Protein AF-A0A485NZC2-F1 (afdb_monomer)

Mean predicted aligned error: 12.57 Å

Foldseek 3Di:
DAEQLDVVRVVCCLPPVLVVCCVVPVPDAAEAEYEDPVLLPPPVSQVVQVVVVHHGHDPVNVVVSCVVSVHPDYWYDYPVVRPGVVVVVVVVVVVVVVVVVVVVVVLLDDPPPPPDPPDDDDDDDPDPSVPPDDDDDDDDPDPDDD

pLDDT: mean 77.24, std 21.41, range [32.38, 94.88]

Solvent-accessible surface area (backbone atoms only — not comparable to full-atom values): 8985 Å² total; per-residue (Å²): 108,29,41,34,68,33,53,67,42,47,52,43,35,70,77,50,48,48,60,51,46,45,71,80,40,73,89,57,89,43,70,43,37,37,31,42,57,70,47,68,77,31,63,71,55,50,50,58,29,47,77,70,76,42,65,61,54,54,69,69,60,52,52,51,49,34,62,73,65,71,32,78,48,78,49,57,21,18,82,86,78,57,41,44,50,64,58,55,53,51,53,52,51,48,55,50,50,53,52,51,49,57,48,53,53,60,70,68,55,63,91,61,87,70,89,52,97,87,62,81,80,80,78,79,85,83,48,88,70,67,77,80,70,80,72,97,73,87,76,88,78,76,83,78,79,131

InterPro domains:
  IPR001806 Small GTPase [PF00071] (3-94)
  IPR001806 Small GTPase [SM00174] (1-99)
  IPR003578 Small GTPase Rho [PTHR24072] (1-103)
  IPR027417 P-loop containing nucleoside triphosphate hydrolase [G3DSA:3.40.50.300] (1-99)
  IPR027417 P-loop containing nucleoside triphosphate hydrolase [SSF52540] (1-95)

Radius of gyration: 23.96 Å; Cα contacts (8 Å, |Δi|>4): 128; chains: 1; bounding box: 59×31×63 Å

Sequence (146 aa):
CISLVSPASFKNVQAKWYPKVEHHCPNTPIFLVGTNLDLTDDKGMIEKLKEKKLSPVIHLQVLALAKESSTVKYLEGSTLTHQGFKTVFDEAIQLFSARLQSRRERENVCCCRCVDPRLPCPPRKLCTFCSKMMKPSTQCLASVTD

Secondary structure (DSSP, 8-state):
-EETT-HHHHHHIIIIIHHHHHHH-TTS--EEEEE-GGGSS-HHHHHHHHHTT--PPPHHHHHHHHHHTT-SEEEEE-TTT-TTHHHHHHHHHHHHHHHHHHHHHHHT--SS----TTSPPPPSTT-TTTTS--------------

Nearest PDB structur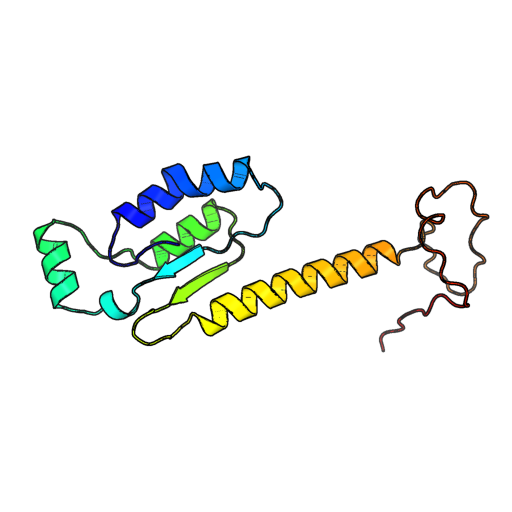es (foldseek):
  2c2h-assembly2_B  TM=9.749E-01  e=1.990E-12  Homo sapiens
  5hzh-assembly1_A  TM=9.857E-01  e=2.978E-12  Homo sapiens
  2c2h-assembly1_A  TM=9.794E-01  e=5.452E-12  Homo sapiens
  2wkp-assembly1_A  TM=9.787E-01  e=8.727E-12  Avena sativa
  3qbv-assembly2_C  TM=9.742E-01  e=2.054E-10  Homo sapiens

Organism: Lynx pardinus (NCBI:txid191816)

Structure (mmCIF, N/CA/C/O backbone):
data_AF-A0A485NZC2-F1
#
_entry.id   AF-A0A485NZC2-F1
#
loop_
_atom_site.group_PDB
_atom_site.id
_atom_site.type_symbol
_atom_site.label_atom_id
_atom_site.label_alt_id
_atom_site.label_comp_id
_atom_site.label_asym_id
_atom_site.label_entity_id
_atom_site.label_seq_id
_atom_site.pdbx_PDB_ins_code
_atom_site.Cartn_x
_atom_site.Cartn_y
_atom_site.Cartn_z
_atom_site.occupancy
_atom_site.B_iso_or_equiv
_atom_site.auth_seq_id
_atom_site.auth_comp_id
_atom_site.auth_asym_id
_atom_site.auth_atom_id
_atom_site.pdbx_PDB_model_num
ATOM 1 N N . CYS A 1 1 ? -1.579 5.528 -2.343 1.00 92.25 1 CYS A N 1
ATOM 2 C CA . CYS A 1 1 ? -1.629 5.054 -0.942 1.00 92.25 1 CYS A CA 1
ATOM 3 C C . CYS A 1 1 ? -3.072 5.042 -0.455 1.00 92.25 1 CYS A C 1
ATOM 5 O O . CYS A 1 1 ? -3.861 5.850 -0.937 1.00 92.25 1 CYS A O 1
ATOM 7 N N . ILE A 1 2 ? -3.400 4.158 0.483 1.00 94.56 2 ILE A N 1
ATOM 8 C CA . ILE A 1 2 ? -4.692 4.070 1.177 1.00 94.56 2 ILE A CA 1
ATOM 9 C C . ILE A 1 2 ? -4.445 4.133 2.683 1.00 94.56 2 ILE A C 1
ATOM 11 O O . ILE A 1 2 ? -3.387 3.712 3.131 1.00 94.56 2 ILE A O 1
ATOM 15 N N . SER A 1 3 ? -5.417 4.599 3.459 1.00 94.31 3 SER A N 1
ATOM 16 C CA . SER A 1 3 ? -5.398 4.463 4.916 1.00 94.31 3 SER A CA 1
ATOM 17 C C . SER A 1 3 ? -6.265 3.272 5.312 1.00 94.31 3 SER A C 1
ATOM 19 O O . SER A 1 3 ? -7.445 3.219 4.953 1.00 94.31 3 SER A O 1
ATOM 21 N N . LEU A 1 4 ? -5.690 2.325 6.055 1.00 92.81 4 LEU A N 1
ATOM 22 C CA . LEU A 1 4 ? -6.3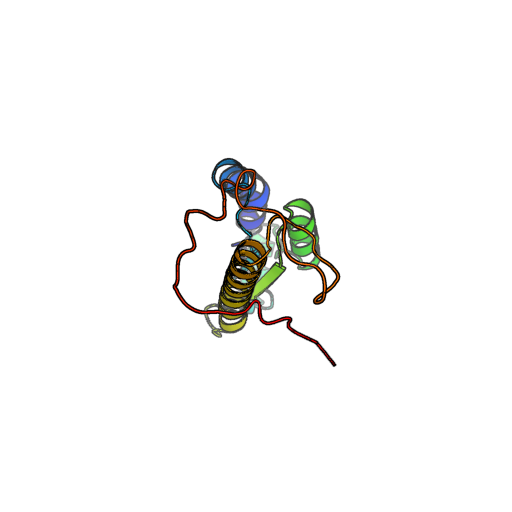64 1.084 6.452 1.00 92.81 4 LEU A CA 1
ATOM 23 C C . LEU A 1 4 ? -7.574 1.325 7.363 1.00 92.81 4 LEU A C 1
ATOM 25 O O . LEU A 1 4 ? -8.510 0.533 7.389 1.00 92.81 4 LEU A O 1
ATOM 29 N N . VAL A 1 5 ? -7.614 2.465 8.045 1.00 93.12 5 VAL A N 1
ATOM 30 C CA . VAL A 1 5 ? -8.732 2.871 8.906 1.00 93.12 5 VAL A CA 1
ATOM 31 C C . VAL A 1 5 ? -9.708 3.828 8.223 1.00 93.12 5 VAL A C 1
ATOM 33 O O . VAL A 1 5 ? -10.636 4.324 8.852 1.00 93.12 5 VAL A O 1
ATOM 36 N N . SER A 1 6 ? -9.532 4.106 6.928 1.00 92.56 6 SER A N 1
ATOM 37 C CA . SER A 1 6 ? -10.426 4.977 6.162 1.00 92.56 6 SER A CA 1
ATOM 38 C C . SER A 1 6 ? -10.912 4.289 4.883 1.00 92.56 6 SER A C 1
ATOM 40 O O . SER A 1 6 ? -10.284 4.421 3.825 1.00 92.56 6 SER A O 1
ATOM 42 N N . PRO A 1 7 ? -12.082 3.622 4.920 1.00 91.75 7 PRO A N 1
ATOM 43 C CA . PRO A 1 7 ? -12.669 2.965 3.746 1.00 91.75 7 PRO A CA 1
ATOM 44 C C . PRO A 1 7 ? -12.939 3.912 2.571 1.00 91.75 7 PRO A C 1
ATOM 46 O O . PRO A 1 7 ? -12.933 3.501 1.412 1.00 91.75 7 PRO A O 1
ATOM 49 N N . ALA A 1 8 ? -13.152 5.200 2.848 1.00 93.12 8 ALA A N 1
ATOM 50 C CA . ALA A 1 8 ? -13.303 6.214 1.809 1.00 93.12 8 ALA A CA 1
ATOM 51 C C . ALA A 1 8 ? -12.018 6.373 0.979 1.00 93.12 8 ALA A C 1
ATOM 53 O O . ALA A 1 8 ? -12.083 6.506 -0.243 1.00 93.12 8 ALA A O 1
ATOM 54 N N . SER A 1 9 ? -10.846 6.315 1.624 1.00 93.81 9 SER A N 1
ATOM 55 C CA . SER A 1 9 ? -9.557 6.394 0.929 1.00 93.81 9 SER A CA 1
ATOM 56 C C . SER A 1 9 ? -9.342 5.203 -0.011 1.00 93.81 9 SER A C 1
ATOM 58 O O . SER A 1 9 ? -8.894 5.395 -1.140 1.00 93.81 9 SER A O 1
ATOM 60 N N . PHE A 1 10 ? -9.760 4.006 0.412 1.00 93.44 10 PHE A N 1
ATOM 61 C CA . PHE A 1 10 ? -9.726 2.792 -0.399 1.00 93.44 10 PHE A CA 1
ATOM 62 C C . PHE A 1 10 ? -10.579 2.933 -1.668 1.00 93.44 10 PHE A C 1
ATOM 64 O O . PHE A 1 10 ? -10.068 2.775 -2.777 1.00 93.44 10 PHE A O 1
ATOM 71 N N . LYS A 1 11 ? -11.843 3.359 -1.527 1.00 93.44 11 LYS A N 1
ATOM 72 C CA . LYS A 1 11 ? -12.739 3.602 -2.674 1.00 93.44 11 LYS A CA 1
ATOM 73 C C . LYS A 1 11 ? -12.200 4.671 -3.626 1.00 93.44 11 LYS A C 1
ATOM 75 O O . LYS A 1 11 ? -12.307 4.530 -4.840 1.00 93.44 11 LYS A O 1
ATOM 80 N N . ASN A 1 12 ? -11.596 5.732 -3.091 1.00 94.81 12 ASN A N 1
ATOM 81 C CA . ASN A 1 12 ? -11.015 6.796 -3.910 1.00 94.81 12 ASN A CA 1
ATOM 82 C C . ASN A 1 12 ? -9.841 6.305 -4.765 1.00 94.81 12 ASN A C 1
ATOM 84 O O . ASN A 1 12 ? -9.660 6.800 -5.878 1.00 94.81 12 ASN A O 1
ATOM 88 N N . VAL A 1 13 ? -9.038 5.356 -4.271 1.00 94.00 13 VAL A N 1
ATOM 89 C CA . VAL A 1 13 ? -7.934 4.798 -5.061 1.00 94.00 13 VAL A CA 1
ATOM 90 C C . VAL A 1 13 ? -8.453 4.047 -6.275 1.00 94.00 13 VAL A C 1
ATOM 92 O O . VAL A 1 13 ? -8.013 4.352 -7.381 1.00 94.00 13 VAL A O 1
ATOM 95 N N . GLN A 1 14 ? -9.434 3.166 -6.087 1.00 90.88 14 GLN A N 1
ATOM 96 C CA . GLN A 1 14 ? -10.045 2.414 -7.183 1.00 90.88 14 GLN A CA 1
ATOM 97 C C . GLN A 1 14 ? -10.774 3.335 -8.175 1.00 90.88 14 GLN A C 1
ATOM 99 O O . GLN A 1 14 ? -10.573 3.238 -9.379 1.00 90.88 14 GLN A O 1
ATOM 104 N N . A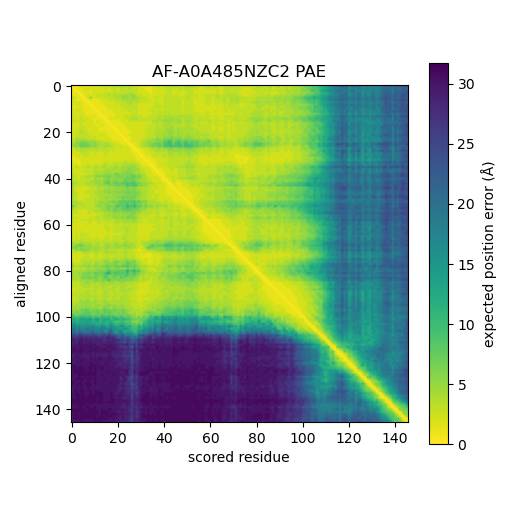LA A 1 15 ? -11.588 4.269 -7.676 1.00 93.25 15 ALA A N 1
ATOM 105 C CA . ALA A 1 15 ? -12.468 5.068 -8.528 1.00 93.25 15 ALA A CA 1
ATOM 106 C C . ALA A 1 15 ? -11.779 6.256 -9.219 1.00 93.25 15 ALA A C 1
ATOM 108 O O . ALA A 1 15 ? -12.261 6.726 -10.247 1.00 93.25 15 ALA A O 1
ATOM 109 N N . LYS A 1 16 ? -10.704 6.806 -8.636 1.00 93.81 16 LYS A N 1
ATOM 110 C CA . LYS A 1 16 ? -10.108 8.072 -9.102 1.00 93.81 16 LYS A CA 1
ATOM 111 C C . LYS A 1 16 ? -8.612 7.984 -9.338 1.00 93.81 16 LYS A C 1
ATOM 113 O O . LYS A 1 16 ? -8.141 8.397 -10.394 1.00 93.81 16 LYS A O 1
ATOM 118 N N . TRP A 1 17 ? -7.851 7.511 -8.353 1.00 94.06 17 TRP A N 1
ATOM 119 C CA . TRP A 1 17 ? -6.393 7.631 -8.417 1.00 94.06 17 TRP A CA 1
ATOM 120 C C . TRP A 1 17 ? -5.771 6.648 -9.395 1.00 94.06 17 TRP A C 1
ATOM 122 O O . TRP A 1 17 ? -4.944 7.070 -10.199 1.00 94.06 17 TRP A O 1
ATOM 132 N N . TYR A 1 18 ? -6.183 5.381 -9.362 1.00 92.00 18 TYR A N 1
ATOM 133 C CA . TYR A 1 18 ? -5.637 4.371 -10.260 1.00 92.00 18 TYR A CA 1
ATOM 134 C C . TYR A 1 18 ? -5.887 4.712 -11.742 1.00 92.00 18 TYR A C 1
ATOM 136 O O . TYR A 1 18 ? -4.896 4.879 -12.454 1.00 92.00 18 TYR A O 1
ATOM 144 N N . PRO A 1 19 ? -7.134 4.981 -12.195 1.00 93.00 19 PRO A N 1
ATOM 145 C CA . PRO A 1 19 ? -7.386 5.327 -13.597 1.00 93.00 19 PRO A CA 1
ATOM 146 C C . PRO A 1 19 ? -6.639 6.587 -14.041 1.00 93.00 19 PRO A C 1
ATOM 148 O O . PRO A 1 19 ? -6.171 6.690 -15.172 1.00 93.00 19 PRO A O 1
ATOM 151 N N . LYS A 1 20 ? -6.486 7.566 -13.137 1.00 94.75 20 LYS A N 1
ATOM 152 C CA . LYS A 1 20 ? -5.746 8.792 -13.438 1.00 94.75 20 LYS A CA 1
ATOM 153 C C . LYS A 1 20 ? -4.258 8.516 -13.643 1.00 94.75 20 LYS A C 1
ATOM 155 O O . LYS A 1 20 ? -3.681 9.065 -14.578 1.00 94.75 20 LYS A O 1
ATOM 160 N N . VAL A 1 21 ? -3.634 7.709 -12.784 1.00 92.88 21 VAL A N 1
ATOM 161 C CA . VAL A 1 21 ? -2.208 7.367 -12.911 1.00 92.88 21 VAL A CA 1
ATOM 162 C C . VAL A 1 21 ? -1.976 6.515 -14.152 1.00 92.88 21 VAL A C 1
ATOM 164 O O . VAL A 1 21 ? -1.073 6.823 -14.919 1.00 92.88 21 VAL A O 1
ATOM 167 N N . GLU A 1 22 ? -2.818 5.514 -14.392 1.00 91.56 22 GLU A N 1
ATOM 168 C CA . GLU A 1 22 ? -2.742 4.658 -15.577 1.00 91.56 22 GLU A CA 1
ATOM 169 C C . GLU A 1 22 ? -2.862 5.473 -16.875 1.00 91.56 22 GLU A C 1
ATOM 171 O O . GLU A 1 22 ? -2.059 5.302 -17.790 1.00 91.56 22 GLU A O 1
ATOM 176 N N . HIS A 1 23 ? -3.783 6.442 -16.922 1.00 93.19 23 HIS A N 1
ATOM 177 C CA . HIS A 1 23 ? -3.955 7.316 -18.083 1.00 93.19 23 HIS A CA 1
ATOM 178 C C . HIS A 1 23 ? -2.730 8.200 -18.368 1.00 93.19 23 HIS A C 1
ATOM 180 O O . HIS A 1 23 ? -2.325 8.348 -19.519 1.00 93.19 23 HIS A O 1
ATOM 186 N N . HIS A 1 24 ? -2.128 8.800 -17.335 1.00 94.88 24 HIS A N 1
ATOM 187 C CA . HIS A 1 24 ? -0.993 9.715 -17.517 1.00 94.88 24 HIS A CA 1
ATOM 188 C C . HIS A 1 24 ? 0.358 8.985 -17.593 1.00 94.88 24 HIS A C 1
ATOM 190 O O . HIS A 1 24 ? 1.329 9.538 -18.108 1.00 94.88 24 HIS A O 1
ATOM 196 N N . CYS A 1 25 ? 0.458 7.776 -17.040 1.00 91.25 25 CYS A N 1
ATOM 197 C CA . CYS A 1 25 ? 1.704 7.033 -16.845 1.00 91.25 25 CYS A CA 1
ATOM 198 C C . CYS A 1 25 ? 1.501 5.513 -17.051 1.00 91.25 25 CYS A C 1
ATOM 200 O O . CYS A 1 25 ? 1.701 4.739 -16.114 1.00 91.25 25 CYS A O 1
ATOM 202 N N . PRO A 1 26 ? 1.177 5.050 -18.273 1.00 87.12 26 PRO A N 1
ATOM 203 C CA . PRO A 1 26 ? 0.757 3.662 -18.517 1.00 87.12 26 PRO A CA 1
ATOM 204 C C . PRO A 1 26 ? 1.860 2.607 -18.327 1.00 87.12 26 PRO A C 1
ATOM 206 O O . PRO A 1 26 ? 1.575 1.455 -18.035 1.00 87.12 26 PRO A O 1
ATOM 209 N N . ASN A 1 27 ? 3.137 2.976 -18.479 1.00 85.00 27 ASN A N 1
ATOM 210 C CA . ASN A 1 27 ? 4.271 2.037 -18.407 1.00 85.00 27 ASN A CA 1
ATOM 211 C C . ASN A 1 27 ? 5.061 2.125 -17.091 1.00 85.00 27 ASN A C 1
ATOM 213 O O . ASN A 1 27 ? 6.182 1.593 -16.993 1.00 85.00 27 ASN A O 1
ATOM 217 N N . THR A 1 28 ? 4.520 2.853 -16.116 1.00 89.19 28 THR A N 1
ATOM 218 C CA . THR A 1 28 ? 5.177 3.132 -14.842 1.00 89.19 28 THR A CA 1
ATOM 219 C C . THR A 1 28 ? 4.746 2.094 -13.807 1.00 89.19 28 THR A C 1
ATOM 221 O O . THR A 1 28 ? 3.550 1.922 -13.601 1.00 89.19 28 THR A O 1
ATOM 224 N N . PRO A 1 29 ? 5.687 1.406 -13.137 1.00 89.38 29 PRO A N 1
ATOM 225 C CA . PRO A 1 29 ? 5.370 0.506 -12.032 1.00 89.38 29 PRO A CA 1
ATOM 226 C C . PRO A 1 29 ? 4.588 1.228 -10.928 1.00 89.38 29 PRO A C 1
ATOM 228 O O . PRO A 1 29 ? 5.037 2.261 -10.431 1.00 89.38 29 PRO A O 1
ATOM 231 N N . ILE A 1 30 ? 3.441 0.677 -10.530 1.00 91.44 30 ILE A N 1
ATOM 232 C CA . ILE A 1 30 ? 2.604 1.237 -9.464 1.00 91.44 30 ILE A CA 1
ATOM 233 C C . ILE A 1 30 ? 2.717 0.354 -8.225 1.00 91.44 30 ILE A C 1
ATOM 235 O O . ILE A 1 30 ? 2.528 -0.860 -8.294 1.00 91.44 30 ILE A O 1
ATOM 239 N N . PHE A 1 31 ? 2.983 0.981 -7.082 1.00 92.44 31 PHE A N 1
ATOM 240 C CA . PHE A 1 31 ? 2.915 0.346 -5.771 1.00 92.44 31 PHE A CA 1
ATOM 241 C C . PHE A 1 31 ? 1.648 0.773 -5.042 1.00 92.44 31 PHE A C 1
ATOM 243 O O . PHE A 1 31 ? 1.318 1.964 -4.990 1.00 92.44 31 PHE A O 1
ATOM 250 N N . LEU A 1 32 ? 0.967 -0.189 -4.423 1.00 94.06 32 LEU A N 1
ATOM 251 C CA . LEU A 1 32 ? -0.112 0.104 -3.492 1.00 94.06 32 LEU A CA 1
ATOM 252 C C . LEU A 1 32 ? 0.447 0.072 -2.070 1.00 94.06 32 LEU A C 1
ATOM 254 O O . LEU A 1 32 ? 1.026 -0.922 -1.648 1.00 94.06 32 LEU A O 1
ATOM 258 N N . VAL A 1 33 ? 0.274 1.170 -1.336 1.00 93.88 33 VAL A N 1
ATOM 259 C CA . VAL A 1 33 ? 0.760 1.293 0.046 1.00 93.88 33 VAL A CA 1
ATOM 260 C C . VAL A 1 33 ? -0.414 1.528 0.985 1.00 93.88 33 VAL A C 1
ATOM 262 O O . VAL A 1 33 ? -1.153 2.500 0.792 1.00 93.88 33 VAL A O 1
ATOM 265 N N . GLY A 1 34 ? -0.579 0.651 1.974 1.00 94.12 34 GLY A N 1
ATOM 266 C CA . GLY A 1 34 ? -1.497 0.805 3.100 1.00 94.12 34 GLY A CA 1
ATOM 267 C C . GLY A 1 34 ? -0.820 1.521 4.263 1.00 94.12 34 GLY A C 1
ATOM 268 O O . GLY A 1 34 ? 0.213 1.076 4.747 1.00 94.12 34 GLY A O 1
ATOM 269 N N . THR A 1 35 ? -1.378 2.644 4.698 1.00 93.62 35 THR A N 1
ATOM 270 C CA . THR A 1 35 ? -0.884 3.434 5.829 1.00 93.62 35 THR A CA 1
ATOM 271 C C . THR A 1 35 ? -1.764 3.236 7.056 1.00 93.62 35 THR A C 1
ATOM 273 O O . THR A 1 35 ? -2.916 2.810 6.940 1.00 93.62 35 THR A O 1
ATOM 276 N N . ASN A 1 36 ? -1.247 3.642 8.219 1.00 91.75 36 ASN A N 1
ATOM 277 C CA . ASN A 1 36 ? -1.931 3.564 9.515 1.00 91.75 36 ASN A CA 1
ATOM 278 C C . ASN A 1 36 ? -2.180 2.127 9.989 1.00 91.75 36 ASN A C 1
ATOM 280 O O . ASN A 1 36 ? -3.234 1.839 10.552 1.00 91.75 36 ASN A O 1
ATOM 284 N N . LEU A 1 37 ? -1.213 1.238 9.754 1.00 91.00 37 LEU A N 1
ATOM 285 C CA . LEU A 1 37 ? -1.262 -0.140 10.246 1.00 91.00 37 LEU A CA 1
ATOM 286 C C . LEU A 1 37 ? -1.388 -0.216 11.778 1.00 91.00 37 LEU A C 1
ATOM 288 O O . LEU A 1 37 ? -2.044 -1.096 12.302 1.00 91.00 37 LEU A O 1
ATOM 292 N N . ASP A 1 38 ? -0.827 0.744 12.506 1.00 90.50 38 ASP A N 1
ATOM 293 C CA . ASP A 1 38 ? -0.952 0.842 13.964 1.00 90.50 38 ASP A CA 1
ATOM 294 C C . ASP A 1 38 ? -2.398 1.038 14.442 1.00 90.50 38 ASP A C 1
ATOM 296 O O . ASP A 1 38 ? -2.758 0.614 15.537 1.00 90.50 38 ASP A O 1
ATOM 300 N N . LEU A 1 39 ? -3.243 1.658 13.616 1.00 90.19 39 LEU A N 1
ATOM 301 C CA . LEU A 1 39 ? -4.615 1.991 13.988 1.00 90.19 39 LEU A CA 1
ATOM 302 C C . LEU A 1 39 ? -5.616 0.879 13.656 1.00 90.19 39 LEU A C 1
ATOM 304 O O . LEU A 1 39 ? -6.782 0.995 14.033 1.00 90.19 39 LEU A O 1
ATOM 308 N N . THR A 1 40 ? -5.212 -0.180 12.946 1.00 87.62 40 THR A N 1
ATOM 309 C CA . THR A 1 40 ? -6.131 -1.284 12.623 1.00 87.62 40 THR A CA 1
ATOM 310 C C . THR A 1 40 ? -6.492 -2.119 13.843 1.00 87.62 40 THR A C 1
ATOM 312 O O . THR A 1 40 ? -7.604 -2.641 13.887 1.00 87.62 40 THR A O 1
ATOM 315 N N . ASP A 1 41 ? -5.599 -2.177 14.836 1.00 87.62 41 ASP A N 1
ATOM 316 C CA . ASP A 1 41 ? -5.797 -2.898 16.101 1.00 87.62 41 ASP A CA 1
ATOM 317 C C . ASP A 1 41 ? -6.170 -1.964 17.269 1.00 87.62 41 ASP A C 1
ATOM 319 O O . ASP A 1 41 ? -6.477 -2.422 18.374 1.00 87.62 41 ASP A O 1
ATOM 323 N 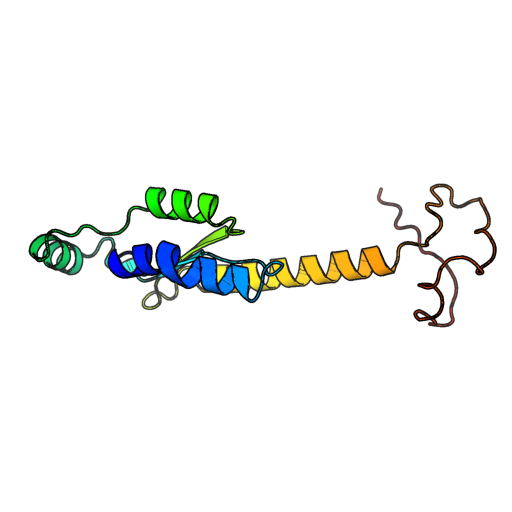N . ASP A 1 42 ? -6.176 -0.646 17.039 1.00 92.19 42 ASP A N 1
ATOM 324 C CA . ASP A 1 42 ? -6.524 0.336 18.062 1.00 92.19 42 ASP A CA 1
ATOM 325 C C . ASP A 1 42 ? -8.028 0.310 18.369 1.00 92.19 42 ASP A C 1
ATOM 327 O O . ASP A 1 42 ? -8.876 0.628 17.529 1.00 92.19 42 ASP A O 1
ATOM 331 N N . LYS A 1 43 ? -8.373 -0.030 19.616 1.00 92.25 43 LYS A N 1
ATOM 332 C CA . LYS A 1 43 ? -9.770 -0.146 20.062 1.00 92.25 43 LYS A CA 1
ATOM 333 C C . LYS A 1 43 ? -10.533 1.169 19.915 1.00 92.25 43 LYS A C 1
ATOM 335 O O . LYS A 1 43 ? -11.680 1.148 19.473 1.00 92.25 43 LYS A O 1
ATO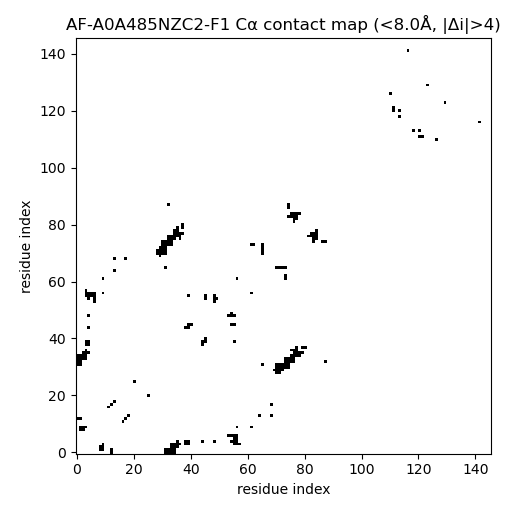M 340 N N . GLY A 1 44 ? -9.893 2.299 20.220 1.00 92.94 44 GLY A N 1
ATOM 341 C CA . GLY A 1 44 ? -10.522 3.615 20.119 1.00 92.94 44 GLY A CA 1
ATOM 342 C C . GLY A 1 44 ? -10.869 3.982 18.675 1.00 92.94 44 GLY A C 1
ATOM 343 O O . GLY A 1 44 ? -11.946 4.515 18.400 1.00 92.94 44 GLY A O 1
ATOM 344 N N . MET A 1 45 ? -9.989 3.664 17.725 1.00 91.38 45 MET A N 1
ATOM 345 C CA . MET A 1 45 ? -10.254 3.865 16.304 1.00 91.38 45 MET A CA 1
ATOM 346 C C . MET A 1 45 ? -11.338 2.917 15.784 1.00 91.38 45 MET A C 1
ATOM 348 O O . MET A 1 45 ? -12.219 3.345 15.033 1.00 91.38 45 MET A O 1
ATOM 352 N N . ILE A 1 46 ? -11.328 1.652 16.213 1.00 91.50 46 ILE A N 1
ATOM 353 C CA . ILE A 1 46 ? -12.366 0.676 15.854 1.00 91.50 46 ILE A CA 1
ATOM 354 C C . ILE A 1 46 ? -13.743 1.131 16.360 1.00 91.50 46 ILE A C 1
ATOM 356 O O . ILE A 1 46 ? -14.720 1.048 15.616 1.00 91.50 46 ILE A O 1
ATOM 360 N N . GLU A 1 47 ? -13.843 1.637 17.589 1.00 94.19 47 GLU A N 1
ATOM 361 C CA . GLU A 1 47 ? -15.092 2.173 18.150 1.00 94.19 47 GLU A CA 1
ATOM 362 C C . GLU A 1 47 ? -15.606 3.375 17.350 1.00 94.19 47 GLU A C 1
ATOM 364 O O . GLU A 1 47 ? -16.755 3.366 16.907 1.00 94.19 47 GLU A O 1
ATOM 369 N N . LYS A 1 48 ? -14.738 4.343 17.032 1.00 92.88 48 LYS A N 1
ATOM 370 C CA . LYS A 1 48 ? -15.087 5.493 16.173 1.00 92.88 48 LYS A CA 1
ATOM 371 C C . LYS A 1 48 ? -15.571 5.079 14.784 1.00 92.88 48 LYS A C 1
ATOM 373 O O . LYS A 1 48 ? -16.429 5.738 14.192 1.00 92.88 48 LYS A O 1
ATOM 378 N N . LEU A 1 49 ? -15.006 4.011 14.220 1.00 92.19 49 LEU A N 1
ATOM 379 C CA . LEU A 1 49 ? -15.467 3.468 12.943 1.00 92.19 49 LEU A CA 1
ATOM 380 C C . LEU A 1 49 ? -16.835 2.801 13.088 1.00 92.19 49 LEU A C 1
ATOM 382 O O . LEU A 1 49 ? -17.713 3.056 12.262 1.00 92.19 49 LEU A O 1
ATOM 386 N N . LYS A 1 50 ? -17.057 2.042 14.165 1.00 92.81 50 LYS A N 1
ATOM 387 C CA . LYS A 1 50 ? -18.355 1.424 14.472 1.00 92.81 50 LYS A CA 1
ATOM 388 C C . LYS A 1 50 ? -19.463 2.454 14.677 1.00 92.81 50 LYS A C 1
ATOM 390 O O . LYS A 1 50 ? -20.551 2.254 14.142 1.00 92.81 50 LYS A O 1
ATOM 395 N N . GLU A 1 51 ? -19.194 3.569 15.358 1.00 94.25 51 GLU A N 1
ATOM 396 C CA . GLU A 1 51 ? -20.141 4.692 15.493 1.00 94.25 51 GLU A CA 1
ATOM 397 C C . GLU A 1 51 ? -20.607 5.208 14.124 1.00 94.25 51 GLU A C 1
ATOM 399 O O . GLU A 1 51 ? -21.781 5.515 13.916 1.00 94.25 51 GLU A O 1
ATOM 404 N N . LYS A 1 52 ? -19.694 5.229 13.149 1.00 92.06 52 LYS A N 1
ATOM 405 C CA . LYS A 1 52 ? -19.969 5.618 11.759 1.00 92.06 52 LYS A CA 1
ATOM 406 C C . LYS A 1 52 ? -20.500 4.470 10.895 1.00 92.06 52 LYS A C 1
ATOM 408 O O . LYS A 1 52 ? -20.681 4.665 9.695 1.00 92.06 52 LYS A O 1
ATOM 413 N N . LYS A 1 53 ? -20.760 3.293 11.476 1.00 92.12 53 LYS A N 1
ATOM 414 C CA . LYS A 1 53 ? -21.156 2.052 10.782 1.00 92.12 53 LYS A CA 1
ATOM 415 C C . LYS A 1 53 ? -20.148 1.614 9.712 1.00 92.12 53 LYS A C 1
ATOM 417 O O . LYS A 1 53 ? -20.520 1.068 8.676 1.00 92.12 53 LYS A O 1
ATOM 422 N N . LEU A 1 54 ? -18.870 1.879 9.956 1.00 91.88 54 LEU A N 1
ATOM 423 C CA . LEU A 1 54 ? -17.758 1.502 9.096 1.00 91.88 54 LEU A CA 1
ATOM 424 C C . LEU A 1 54 ? -16.876 0.471 9.803 1.00 91.88 54 LEU A C 1
ATOM 426 O O . LEU A 1 54 ? -16.825 0.400 11.029 1.00 91.88 54 LEU A O 1
ATOM 430 N N . SER A 1 55 ? -16.151 -0.311 9.012 1.00 89.69 55 SER A N 1
ATOM 431 C CA . SER A 1 55 ? -15.088 -1.194 9.486 1.00 89.69 55 SER A CA 1
ATOM 432 C C . SER A 1 55 ? -13.751 -0.751 8.896 1.00 89.69 55 SER A C 1
ATOM 434 O O . SER A 1 55 ? -13.739 -0.134 7.826 1.00 89.69 55 SER A O 1
ATOM 436 N N . PRO A 1 56 ? -12.622 -1.084 9.540 1.00 90.31 56 PRO A N 1
ATOM 437 C CA . PRO A 1 56 ? -11.319 -1.014 8.895 1.00 90.31 56 PRO A CA 1
ATOM 438 C C . PRO A 1 56 ? -11.307 -1.799 7.577 1.00 90.31 56 PRO A C 1
ATOM 440 O O . PRO A 1 56 ? -12.101 -2.722 7.364 1.00 90.31 56 PRO A O 1
ATOM 443 N N . VAL A 1 57 ? -10.406 -1.406 6.685 1.00 92.44 57 VAL A N 1
ATOM 444 C CA . VAL A 1 57 ? -10.189 -2.071 5.403 1.00 92.44 57 VAL A CA 1
ATOM 445 C C . VAL A 1 57 ? -9.477 -3.395 5.659 1.00 92.44 57 VAL A C 1
ATOM 447 O O . VAL A 1 57 ? -8.441 -3.436 6.316 1.00 92.44 57 VAL A O 1
ATOM 450 N N . ILE A 1 58 ? -10.036 -4.481 5.130 1.00 91.81 58 ILE A N 1
ATOM 451 C CA . ILE A 1 58 ? -9.490 -5.825 5.325 1.00 91.81 58 ILE A CA 1
ATOM 452 C C . ILE A 1 58 ? -8.320 -6.026 4.361 1.00 91.81 58 ILE A C 1
ATOM 454 O O . ILE A 1 58 ? -8.452 -5.749 3.169 1.00 91.81 58 ILE A O 1
ATOM 458 N N . HIS A 1 59 ? -7.215 -6.597 4.844 1.00 90.00 59 HIS A N 1
ATOM 459 C CA . HIS A 1 59 ? -6.030 -6.907 4.034 1.00 90.00 59 HIS A CA 1
ATOM 460 C C . HIS A 1 59 ? -6.379 -7.620 2.713 1.00 90.00 59 HIS A C 1
ATOM 462 O O . HIS A 1 59 ? -5.936 -7.228 1.636 1.00 90.00 59 HIS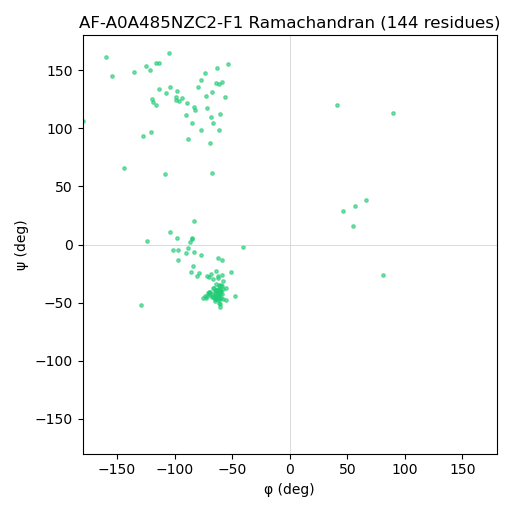 A O 1
ATOM 468 N N . LEU A 1 60 ? -7.273 -8.612 2.771 1.00 91.81 60 LEU A N 1
ATOM 469 C CA . LEU A 1 60 ? -7.733 -9.360 1.599 1.00 91.81 60 LEU A CA 1
ATOM 470 C C . LEU A 1 60 ? -8.437 -8.480 0.547 1.00 91.81 60 LEU A C 1
ATOM 472 O O . LEU A 1 60 ? -8.271 -8.711 -0.649 1.00 91.81 60 LEU A O 1
ATOM 476 N N . GLN A 1 61 ? -9.185 -7.453 0.967 1.00 92.06 61 GLN A N 1
ATOM 477 C CA . GLN A 1 61 ? -9.809 -6.497 0.042 1.00 92.06 61 GLN A CA 1
ATOM 478 C C . GLN A 1 61 ? -8.751 -5.664 -0.679 1.00 92.06 61 GLN A C 1
ATOM 480 O O . GLN A 1 61 ? -8.883 -5.384 -1.870 1.00 92.06 61 GLN A O 1
ATOM 485 N N . VAL A 1 62 ? -7.681 -5.298 0.028 1.00 92.44 62 VAL A N 1
ATOM 486 C CA . VAL A 1 62 ? -6.577 -4.544 -0.564 1.00 92.44 62 VAL A CA 1
ATOM 487 C C . VAL A 1 62 ? -5.784 -5.389 -1.543 1.00 92.44 62 VAL A C 1
ATOM 489 O O . VAL A 1 62 ? -5.463 -4.908 -2.624 1.00 92.44 62 VAL A O 1
ATOM 492 N N . LEU A 1 63 ? -5.532 -6.656 -1.217 1.00 92.12 63 LEU A N 1
ATOM 493 C CA . LEU A 1 63 ? -4.897 -7.593 -2.139 1.00 92.12 63 LEU A CA 1
ATOM 494 C C . LEU A 1 63 ? -5.723 -7.801 -3.413 1.00 92.12 63 LEU A C 1
ATOM 496 O O . LEU A 1 63 ? -5.162 -7.841 -4.508 1.00 92.12 63 LEU A O 1
ATOM 500 N N . ALA A 1 64 ? -7.050 -7.898 -3.290 1.00 93.19 64 ALA A N 1
ATOM 501 C CA . ALA A 1 64 ? -7.935 -7.997 -4.446 1.00 93.19 64 ALA A CA 1
ATOM 502 C C . ALA A 1 64 ? -7.827 -6.751 -5.340 1.00 93.19 64 ALA A C 1
ATOM 504 O O . ALA A 1 64 ? -7.643 -6.886 -6.549 1.00 93.19 64 ALA A O 1
ATOM 505 N N . LEU A 1 65 ? -7.840 -5.554 -4.741 1.00 91.62 65 LEU A N 1
ATOM 506 C CA . LEU A 1 65 ? -7.641 -4.302 -5.473 1.00 91.62 65 LEU A CA 1
ATOM 507 C C . LEU A 1 65 ? -6.248 -4.228 -6.114 1.00 91.62 65 LEU A C 1
ATOM 509 O O . LEU A 1 65 ? -6.124 -3.836 -7.266 1.00 91.62 65 LEU A O 1
ATOM 513 N N . ALA A 1 66 ? -5.198 -4.625 -5.395 1.00 92.19 66 ALA A N 1
ATOM 514 C CA . ALA A 1 66 ? -3.827 -4.632 -5.900 1.00 92.19 66 ALA A CA 1
ATOM 515 C C . ALA A 1 66 ? -3.690 -5.500 -7.160 1.00 92.19 66 ALA A C 1
ATOM 517 O O . ALA A 1 66 ? -2.980 -5.126 -8.097 1.00 92.19 66 ALA A O 1
ATOM 518 N N . LYS A 1 67 ? -4.398 -6.636 -7.178 1.00 91.56 67 LYS A N 1
ATOM 519 C CA . LYS A 1 67 ? -4.460 -7.559 -8.312 1.00 91.56 67 LYS A CA 1
ATOM 520 C C . LYS A 1 67 ? -5.273 -6.990 -9.476 1.00 91.56 67 LYS A C 1
ATOM 522 O O . LYS A 1 67 ? -4.837 -7.104 -10.616 1.00 91.56 67 LYS A O 1
ATOM 527 N N . GLU A 1 68 ? -6.428 -6.386 -9.200 1.00 90.50 68 GLU A N 1
ATOM 528 C CA . GLU A 1 68 ? -7.280 -5.747 -10.215 1.00 90.50 68 GLU A CA 1
ATOM 529 C C . GLU A 1 68 ? -6.566 -4.562 -10.883 1.00 90.50 68 GLU A C 1
ATOM 531 O O . GLU A 1 68 ? -6.551 -4.439 -12.102 1.00 90.50 68 GLU A O 1
ATOM 536 N N . SER A 1 69 ? -5.905 -3.727 -10.084 1.00 86.50 69 SER A N 1
ATOM 537 C CA . SER A 1 69 ? -5.179 -2.531 -10.514 1.00 86.50 69 SER A CA 1
ATOM 538 C C . SER A 1 69 ? -3.757 -2.811 -11.018 1.00 86.50 69 SER A C 1
ATOM 540 O O . SER A 1 69 ? -2.925 -1.912 -10.998 1.00 86.50 69 SER A O 1
ATOM 542 N N . SER A 1 70 ? -3.429 -4.047 -11.410 1.00 85.25 70 SER A N 1
ATOM 543 C CA . SER A 1 70 ? -2.116 -4.432 -11.968 1.00 85.25 70 SER A CA 1
ATOM 544 C C . SER A 1 70 ? -0.884 -3.894 -11.206 1.00 85.25 70 SER A C 1
ATOM 546 O O . SER A 1 70 ? 0.186 -3.666 -11.776 1.00 85.25 70 SER A O 1
ATOM 548 N N . THR A 1 71 ? -1.015 -3.682 -9.893 1.00 88.88 71 THR A N 1
ATOM 549 C CA . THR A 1 71 ? 0.065 -3.105 -9.085 1.00 88.88 71 THR A CA 1
ATOM 550 C C . THR A 1 71 ? 1.168 -4.131 -8.875 1.00 88.88 71 THR A C 1
ATOM 552 O O . THR A 1 71 ? 0.908 -5.329 -8.780 1.00 88.88 71 THR A O 1
ATOM 555 N N . VAL A 1 72 ? 2.418 -3.673 -8.789 1.00 89.94 72 VAL A N 1
ATOM 556 C CA . VAL A 1 72 ? 3.563 -4.587 -8.692 1.00 89.94 72 VAL A CA 1
ATOM 557 C C . VAL A 1 72 ? 3.591 -5.301 -7.350 1.00 89.94 72 VAL A C 1
ATOM 559 O O . VAL A 1 72 ? 3.864 -6.497 -7.275 1.00 89.94 72 VAL A O 1
ATOM 562 N N . LYS A 1 73 ? 3.339 -4.553 -6.277 1.00 91.31 73 LYS A N 1
ATOM 563 C CA . LYS A 1 73 ? 3.372 -5.076 -4.918 1.00 91.31 73 LYS A CA 1
ATOM 564 C C . LYS A 1 73 ? 2.481 -4.242 -4.015 1.00 91.31 73 LYS A C 1
ATOM 566 O O . LYS A 1 73 ? 2.394 -3.017 -4.164 1.00 91.31 73 LYS A O 1
ATOM 571 N N . TYR A 1 74 ? 1.858 -4.931 -3.068 1.00 93.62 74 TYR A N 1
ATOM 572 C CA . TYR A 1 74 ? 1.183 -4.315 -1.943 1.00 93.62 74 TYR A CA 1
ATOM 573 C C . TYR A 1 74 ? 2.098 -4.323 -0.721 1.00 93.62 74 TYR A C 1
ATOM 575 O O . TYR A 1 74 ? 2.703 -5.347 -0.406 1.00 93.62 74 TYR A O 1
ATOM 583 N N . LEU A 1 75 ? 2.207 -3.176 -0.057 1.00 93.50 75 LEU A N 1
ATOM 584 C CA . LEU A 1 75 ? 3.008 -2.997 1.146 1.00 93.50 75 LEU A CA 1
ATOM 585 C C . LEU A 1 75 ? 2.208 -2.213 2.184 1.00 93.50 75 LEU A C 1
ATOM 587 O O . LEU A 1 75 ? 1.408 -1.343 1.843 1.00 93.50 75 LEU A O 1
ATOM 591 N N . GLU A 1 76 ? 2.450 -2.494 3.455 1.00 92.75 76 GLU A N 1
ATOM 592 C CA . GLU A 1 76 ? 1.795 -1.826 4.577 1.00 92.75 76 GLU A CA 1
ATOM 593 C C . GLU A 1 76 ? 2.832 -1.157 5.471 1.00 92.75 76 GLU A C 1
ATOM 595 O O . GLU A 1 76 ? 3.972 -1.613 5.575 1.00 92.75 76 GLU A O 1
ATOM 600 N N . GLY A 1 77 ? 2.438 -0.065 6.119 1.00 92.88 77 GLY A N 1
ATOM 601 C CA . GLY A 1 77 ? 3.299 0.631 7.057 1.00 92.88 77 GLY A CA 1
ATOM 602 C C . GLY A 1 77 ? 2.546 1.519 8.037 1.00 92.88 77 GLY A C 1
ATOM 603 O O . GLY A 1 77 ? 1.400 1.930 7.826 1.00 92.88 77 GLY A O 1
ATOM 604 N N . SER A 1 78 ? 3.232 1.845 9.124 1.00 91.25 78 SER A N 1
ATOM 605 C CA . SER A 1 78 ? 2.782 2.816 10.114 1.00 91.25 78 SER A CA 1
ATOM 606 C C . SER A 1 78 ? 3.787 3.950 10.192 1.00 91.25 78 SER A C 1
ATOM 608 O O . SER A 1 78 ? 4.985 3.732 10.373 1.00 91.25 78 SER A O 1
ATOM 610 N N . THR A 1 79 ? 3.303 5.179 10.006 1.00 85.81 79 THR A N 1
ATOM 611 C CA . THR A 1 79 ? 4.170 6.363 10.054 1.00 85.81 79 THR A CA 1
ATOM 612 C C . THR A 1 79 ? 4.602 6.634 11.489 1.00 85.81 79 THR A C 1
ATOM 614 O O . THR A 1 79 ? 5.674 7.180 11.705 1.00 85.81 79 THR A O 1
ATOM 617 N N . LEU A 1 80 ? 3.782 6.214 12.458 1.00 88.75 80 LEU A N 1
ATOM 618 C CA . LEU A 1 80 ? 4.037 6.388 13.879 1.00 88.75 80 LEU A CA 1
ATOM 619 C C . LEU A 1 80 ? 5.144 5.452 14.374 1.00 88.75 80 LEU A C 1
ATOM 621 O O . LEU A 1 80 ? 6.051 5.893 15.069 1.00 88.75 80 LEU A O 1
ATOM 625 N N . THR A 1 81 ? 5.100 4.172 13.993 1.00 87.19 81 THR A N 1
ATOM 626 C CA . THR A 1 81 ? 6.130 3.196 14.394 1.00 87.19 81 THR A CA 1
ATOM 627 C C . THR A 1 81 ? 7.308 3.140 13.420 1.00 87.19 81 THR A C 1
ATOM 629 O O . THR A 1 81 ? 8.257 2.391 13.643 1.00 87.19 81 THR A O 1
ATOM 632 N N . HIS A 1 82 ? 7.245 3.902 12.321 1.00 86.50 82 HIS A N 1
ATOM 633 C CA . HIS A 1 82 ? 8.168 3.845 11.181 1.00 86.50 82 HIS A CA 1
ATOM 634 C C . HIS A 1 82 ? 8.317 2.444 10.553 1.00 86.50 82 HIS A C 1
ATOM 636 O O . HIS A 1 82 ? 9.233 2.194 9.764 1.00 86.50 82 HIS A O 1
ATOM 642 N N . GLN A 1 83 ? 7.402 1.523 10.856 1.00 89.25 83 GLN A N 1
ATOM 643 C CA . GLN A 1 83 ? 7.428 0.159 10.347 1.00 89.25 83 GLN A CA 1
ATOM 644 C C . GLN A 1 83 ? 6.952 0.111 8.890 1.00 89.25 83 GLN A C 1
ATOM 646 O O . GLN A 1 83 ? 6.028 0.823 8.495 1.00 89.25 83 GLN A O 1
ATOM 651 N N . GLY A 1 84 ? 7.591 -0.737 8.081 1.00 87.44 84 GLY A N 1
ATOM 652 C CA . GLY A 1 84 ? 7.201 -1.014 6.693 1.00 87.44 84 GLY A CA 1
ATOM 653 C C . GLY A 1 84 ? 7.670 0.017 5.661 1.00 87.44 84 GLY A C 1
ATOM 654 O O . GLY A 1 84 ? 7.931 -0.346 4.516 1.00 87.44 84 GLY A O 1
ATOM 655 N N . PHE A 1 85 ? 7.893 1.279 6.049 1.00 88.12 85 PHE A N 1
ATOM 656 C CA . PHE A 1 85 ? 8.333 2.322 5.111 1.00 88.12 85 PHE A CA 1
ATOM 657 C C . PHE A 1 85 ? 9.708 2.056 4.503 1.00 88.12 85 PHE A C 1
ATOM 659 O O . PHE A 1 85 ? 9.882 2.273 3.307 1.00 88.12 85 PHE A O 1
ATOM 666 N N . LYS A 1 86 ? 10.666 1.535 5.283 1.00 91.00 86 LYS A N 1
ATOM 667 C CA . LYS A 1 86 ? 11.984 1.162 4.745 1.00 91.00 86 LYS A CA 1
ATOM 668 C C . LYS A 1 86 ? 11.839 0.177 3.579 1.00 91.00 86 LYS A C 1
ATOM 670 O O . LYS A 1 86 ? 12.382 0.417 2.509 1.00 91.00 86 LYS A O 1
ATOM 675 N N . THR A 1 87 ? 11.027 -0.864 3.759 1.00 91.88 87 THR A N 1
ATOM 676 C CA . THR A 1 87 ? 10.746 -1.867 2.724 1.00 91.88 87 THR A CA 1
ATOM 677 C C . THR A 1 87 ? 10.078 -1.252 1.495 1.00 91.88 87 THR A C 1
ATOM 679 O O . THR A 1 87 ? 10.440 -1.600 0.379 1.00 91.88 87 THR A O 1
ATOM 682 N N . VAL A 1 88 ? 9.152 -0.301 1.670 1.00 91.25 88 VAL A N 1
ATOM 683 C CA . VAL A 1 88 ? 8.526 0.424 0.547 1.00 91.25 88 VAL A CA 1
ATOM 684 C C . VAL A 1 88 ? 9.563 1.133 -0.318 1.00 91.25 88 VAL A C 1
ATOM 686 O O . VAL A 1 88 ? 9.522 1.015 -1.543 1.00 91.25 88 VAL A O 1
ATOM 689 N N . PHE A 1 89 ? 10.497 1.851 0.302 1.00 91.38 89 PHE A N 1
ATOM 690 C CA . PHE A 1 89 ? 11.538 2.557 -0.440 1.00 91.38 89 PHE A CA 1
ATOM 691 C C . PHE A 1 89 ? 12.561 1.600 -1.056 1.00 91.38 89 PHE A C 1
ATOM 693 O O . PHE A 1 89 ? 12.915 1.776 -2.222 1.00 91.38 89 PHE A O 1
ATOM 700 N N . ASP A 1 90 ? 12.987 0.571 -0.323 1.00 93.25 90 ASP A N 1
ATOM 701 C CA . ASP A 1 90 ? 13.940 -0.425 -0.820 1.00 93.25 90 ASP A CA 1
ATOM 702 C C . ASP A 1 90 ? 13.400 -1.147 -2.066 1.00 93.25 90 ASP A C 1
ATOM 704 O O . ASP A 1 90 ? 14.093 -1.238 -3.079 1.00 93.25 90 ASP A O 1
ATOM 708 N N . GLU A 1 91 ? 12.138 -1.585 -2.040 1.00 92.06 91 GLU A N 1
ATOM 709 C CA . GLU A 1 91 ? 11.483 -2.253 -3.173 1.00 92.06 91 GLU A CA 1
ATOM 710 C C . GLU A 1 91 ? 11.362 -1.323 -4.387 1.00 92.06 91 GLU A C 1
ATOM 712 O O . GLU A 1 91 ? 11.603 -1.734 -5.524 1.00 92.06 91 GLU A O 1
ATOM 717 N N . ALA A 1 92 ? 11.043 -0.045 -4.165 1.00 91.19 92 ALA A N 1
ATOM 718 C CA . ALA A 1 92 ? 10.977 0.942 -5.239 1.00 91.19 92 ALA A CA 1
ATOM 719 C C . ALA A 1 92 ? 12.348 1.160 -5.903 1.00 91.19 92 ALA A C 1
ATOM 721 O O . ALA A 1 92 ? 12.448 1.170 -7.135 1.00 91.19 92 ALA A O 1
ATOM 722 N N . ILE A 1 93 ? 13.409 1.287 -5.100 1.00 93.44 93 ILE A N 1
ATOM 723 C CA . ILE A 1 93 ? 14.787 1.435 -5.587 1.00 93.44 93 ILE A CA 1
ATOM 724 C C . ILE A 1 93 ? 15.229 0.173 -6.331 1.00 93.44 93 ILE A C 1
ATOM 726 O O . ILE A 1 93 ? 15.843 0.271 -7.398 1.00 93.44 93 ILE A O 1
ATOM 730 N N . GLN A 1 94 ? 14.901 -1.007 -5.806 1.00 92.38 94 GLN A N 1
ATOM 731 C CA . GLN A 1 94 ? 15.261 -2.285 -6.408 1.00 92.38 94 GLN A CA 1
ATOM 732 C C . GLN A 1 94 ? 14.582 -2.477 -7.768 1.00 92.38 94 GLN A C 1
ATOM 734 O O . GLN A 1 94 ? 15.265 -2.795 -8.744 1.00 92.38 94 GLN A O 1
ATOM 739 N N . LEU A 1 95 ? 13.275 -2.211 -7.874 1.00 90.38 95 LEU A N 1
ATOM 740 C CA . LEU A 1 95 ? 12.563 -2.272 -9.155 1.00 90.38 95 LEU A CA 1
ATOM 741 C C . LEU A 1 95 ? 13.139 -1.295 -10.179 1.00 90.38 95 LEU A C 1
ATOM 743 O O . LEU A 1 95 ? 13.303 -1.640 -11.352 1.00 90.38 95 LEU A O 1
ATOM 747 N N . PHE A 1 96 ? 13.453 -0.073 -9.750 1.00 88.25 96 PHE A N 1
ATOM 748 C CA . PHE A 1 96 ? 14.034 0.923 -10.641 1.00 88.25 96 PHE A CA 1
ATOM 749 C C . PHE A 1 96 ? 15.425 0.497 -11.128 1.00 88.25 96 PHE A C 1
ATOM 751 O O . PHE A 1 96 ? 15.703 0.541 -12.328 1.00 88.25 96 PHE A O 1
ATOM 758 N N . SER A 1 97 ? 16.267 0.004 -10.221 1.00 89.25 97 SER A N 1
ATOM 759 C CA . SER A 1 97 ? 17.615 -0.485 -10.531 1.00 89.25 97 SER A CA 1
ATOM 760 C C . SER A 1 97 ? 17.584 -1.672 -11.496 1.00 89.25 97 SER A C 1
ATOM 762 O O . SER A 1 97 ? 18.287 -1.656 -12.507 1.00 89.25 97 SER A O 1
ATOM 764 N N . ALA A 1 98 ? 16.706 -2.652 -11.262 1.00 86.31 98 ALA A N 1
ATOM 765 C CA . ALA A 1 98 ? 16.506 -3.789 -12.161 1.00 86.31 98 ALA A CA 1
ATOM 766 C C . ALA A 1 98 ? 16.021 -3.344 -13.556 1.00 86.31 98 ALA A C 1
ATOM 768 O O . ALA A 1 98 ? 16.470 -3.845 -14.592 1.00 86.31 98 ALA A O 1
ATOM 769 N N . ARG A 1 99 ? 15.145 -2.331 -13.617 1.00 82.50 99 ARG A N 1
ATOM 770 C CA . ARG A 1 99 ? 14.691 -1.753 -14.889 1.00 82.50 99 ARG A CA 1
ATOM 771 C C . ARG A 1 99 ? 15.827 -1.058 -15.645 1.00 82.50 99 ARG A C 1
ATOM 773 O O . ARG A 1 99 ? 15.886 -1.183 -16.868 1.00 82.50 99 ARG A O 1
ATOM 780 N N . LEU 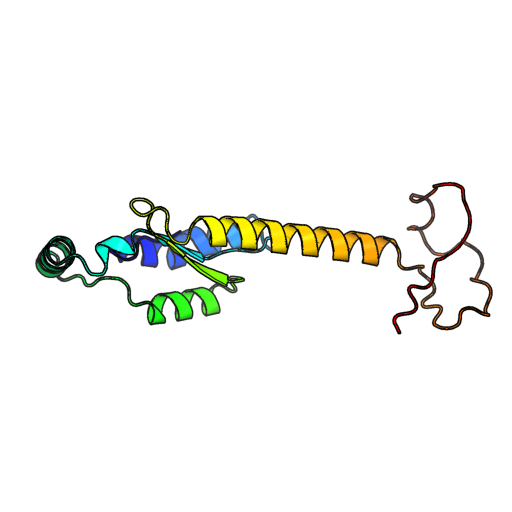A 1 100 ? 16.738 -0.372 -14.953 1.00 79.62 100 LEU A N 1
ATOM 781 C CA . LEU A 1 100 ? 17.925 0.229 -15.573 1.00 79.62 100 LEU A CA 1
ATOM 782 C C . LEU A 1 100 ? 18.915 -0.825 -16.081 1.00 79.62 100 LEU A C 1
ATOM 784 O O . LEU A 1 100 ? 19.413 -0.691 -17.199 1.00 79.6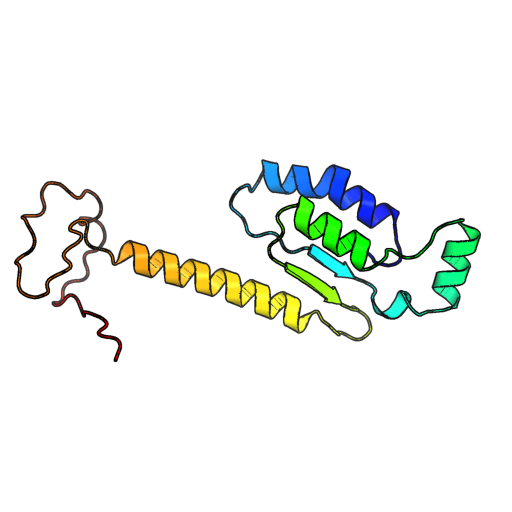2 100 LEU A O 1
ATOM 788 N N . GLN A 1 101 ? 19.166 -1.881 -15.305 1.00 77.31 101 GLN A N 1
ATOM 789 C CA . GLN A 1 101 ? 20.053 -2.982 -15.697 1.00 77.31 101 GLN A CA 1
ATOM 790 C C . GLN A 1 101 ? 19.531 -3.696 -16.949 1.00 77.31 101 GLN A C 1
ATOM 792 O O . GLN A 1 101 ? 20.237 -3.745 -17.953 1.00 77.31 101 GLN A O 1
ATOM 797 N N . SER A 1 102 ? 18.253 -4.092 -16.968 1.00 70.12 102 SER A N 1
ATOM 798 C CA . SER A 1 102 ? 17.645 -4.727 -18.151 1.00 70.12 102 SER A CA 1
ATOM 799 C C . SER A 1 102 ? 17.611 -3.817 -19.386 1.00 70.12 102 SER A C 1
ATOM 801 O O . SER A 1 102 ? 17.561 -4.287 -20.524 1.00 70.12 102 SER A O 1
ATOM 803 N N . ARG A 1 103 ? 17.582 -2.491 -19.196 1.00 65.69 103 ARG A N 1
ATOM 804 C CA . ARG A 1 103 ? 17.669 -1.531 -20.301 1.00 65.69 103 ARG A CA 1
ATOM 805 C C . ARG A 1 103 ? 19.090 -1.473 -20.857 1.00 65.69 103 ARG A C 1
ATOM 807 O O . ARG A 1 103 ? 19.248 -1.520 -22.072 1.00 65.69 103 ARG A O 1
ATOM 814 N N . ARG A 1 104 ? 20.098 -1.438 -19.981 1.00 62.22 104 ARG A N 1
ATOM 815 C CA . ARG A 1 104 ? 21.517 -1.477 -20.355 1.00 62.22 104 ARG A CA 1
ATOM 816 C C . ARG A 1 104 ? 21.882 -2.784 -21.062 1.00 62.22 104 ARG A C 1
ATOM 818 O O . ARG A 1 104 ? 22.599 -2.759 -22.052 1.00 62.22 104 ARG A O 1
ATOM 825 N N . GLU A 1 105 ? 21.363 -3.912 -20.592 1.00 60.78 105 GLU A N 1
ATOM 826 C CA . GLU A 1 105 ? 21.565 -5.220 -21.225 1.00 60.78 105 GLU A CA 1
ATOM 827 C C . GLU A 1 105 ? 20.950 -5.273 -22.622 1.00 60.78 105 GLU A C 1
ATOM 829 O O . GLU A 1 105 ? 21.633 -5.671 -23.558 1.00 60.78 105 GLU A O 1
ATOM 834 N N . ARG A 1 106 ? 19.710 -4.787 -22.799 1.00 57.19 106 ARG A N 1
ATOM 835 C CA . ARG A 1 106 ? 19.064 -4.672 -24.122 1.00 57.19 106 ARG A CA 1
ATOM 836 C C . ARG A 1 106 ? 19.817 -3.750 -25.075 1.00 57.19 106 ARG A C 1
ATOM 838 O O . ARG A 1 106 ? 19.866 -4.018 -26.270 1.00 57.19 106 ARG A O 1
ATOM 845 N N . GLU A 1 107 ? 20.405 -2.683 -24.549 1.00 54.56 107 GLU A N 1
ATOM 846 C CA . GLU A 1 107 ? 21.276 -1.776 -25.294 1.00 54.56 107 GLU A CA 1
ATOM 847 C C . GLU A 1 107 ? 22.588 -2.464 -25.733 1.00 54.56 107 GLU A C 1
ATOM 849 O O . GLU A 1 107 ? 23.102 -2.174 -26.811 1.00 54.56 107 GLU A O 1
ATOM 854 N N . ASN A 1 108 ? 23.070 -3.451 -24.975 1.00 51.72 108 ASN A N 1
ATOM 855 C CA . ASN A 1 108 ? 24.266 -4.236 -25.295 1.00 51.72 108 ASN A CA 1
ATOM 856 C C . ASN A 1 108 ? 24.001 -5.455 -26.204 1.00 51.72 108 ASN A C 1
ATOM 858 O O . ASN A 1 108 ? 24.936 -6.196 -26.513 1.00 51.72 108 ASN A O 1
ATOM 862 N N . VAL A 1 109 ? 22.762 -5.677 -26.663 1.00 54.00 109 VAL A N 1
ATOM 863 C CA . VAL A 1 109 ? 2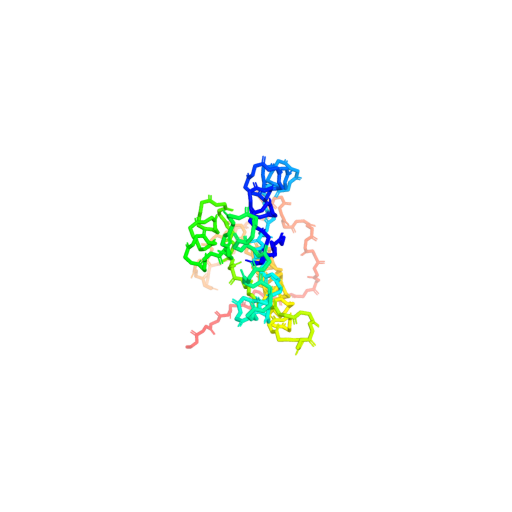2.448 -6.752 -27.617 1.00 54.00 109 VAL A CA 1
ATOM 864 C C . VAL A 1 109 ? 22.769 -6.284 -29.038 1.00 54.00 109 VAL A C 1
ATOM 866 O O . VAL A 1 109 ? 22.151 -5.363 -29.571 1.00 54.00 109 VAL A O 1
ATOM 869 N N . CYS A 1 110 ? 23.737 -6.938 -29.683 1.00 49.69 110 CYS A N 1
ATOM 870 C CA . CYS A 1 110 ? 24.020 -6.739 -31.103 1.00 49.69 110 CYS A CA 1
ATOM 871 C C . CYS A 1 110 ? 22.785 -7.119 -31.951 1.00 49.69 110 CYS A C 1
ATOM 873 O O . CYS A 1 110 ? 22.157 -8.144 -31.694 1.00 49.69 110 CYS A O 1
ATOM 875 N N . CYS A 1 111 ? 22.448 -6.337 -32.991 1.00 46.44 111 CYS A N 1
ATOM 876 C CA . CYS A 1 111 ? 21.346 -6.627 -33.939 1.00 46.44 111 CYS A CA 1
ATOM 877 C C . CYS A 1 111 ? 21.399 -8.041 -34.541 1.00 46.44 111 CYS A C 1
ATOM 879 O O . CYS A 1 111 ? 20.399 -8.565 -35.026 1.00 46.44 111 CYS A O 1
ATOM 881 N N . CYS A 1 112 ? 22.582 -8.637 -34.567 1.00 46.31 112 CYS A N 1
ATOM 882 C CA . CYS A 1 112 ? 22.808 -9.994 -35.002 1.00 46.31 112 CYS A CA 1
ATOM 883 C C . CYS A 1 112 ? 22.662 -10.859 -33.753 1.00 46.31 112 CYS A C 1
ATOM 885 O O . CYS A 1 112 ? 23.487 -10.765 -32.847 1.00 46.31 112 CYS A O 1
ATOM 887 N N . ARG A 1 113 ? 21.613 -11.681 -33.678 1.00 49.75 113 ARG A N 1
ATOM 888 C CA . ARG A 1 113 ? 21.428 -12.694 -32.631 1.00 49.75 113 ARG A CA 1
ATOM 889 C C . ARG A 1 113 ? 22.498 -13.796 -32.805 1.00 49.75 113 ARG A C 1
ATOM 891 O O . ARG A 1 113 ? 22.176 -14.931 -33.131 1.00 49.75 113 ARG A O 1
ATOM 898 N N . CYS A 1 114 ? 23.777 -13.431 -32.705 1.00 46.44 114 CYS A N 1
ATOM 899 C CA . CYS A 1 114 ? 24.934 -14.296 -32.888 1.00 46.44 114 CYS A CA 1
ATOM 900 C C . CYS A 1 114 ? 25.085 -15.147 -31.631 1.00 46.44 114 CYS A C 1
ATOM 902 O O . CYS A 1 114 ? 25.596 -14.687 -30.616 1.00 46.44 114 CYS A O 1
ATOM 904 N N . VAL A 1 115 ? 24.582 -16.375 -31.704 1.00 46.94 115 VAL A N 1
ATOM 905 C CA . VAL A 1 115 ? 24.661 -17.369 -30.626 1.00 46.94 115 VAL A CA 1
ATOM 906 C C . VAL A 1 115 ? 26.017 -18.111 -30.641 1.00 46.94 115 VAL A C 1
ATOM 908 O O . VAL A 1 115 ? 26.309 -18.850 -29.710 1.00 46.94 115 VAL A O 1
ATOM 911 N N . ASP A 1 116 ? 26.884 -17.895 -31.646 1.00 46.88 116 ASP A N 1
ATOM 912 C CA . ASP A 1 116 ? 28.214 -18.529 -31.744 1.00 46.88 116 ASP A CA 1
ATOM 913 C C . ASP A 1 116 ? 29.360 -17.487 -31.680 1.00 46.88 116 ASP A C 1
ATOM 915 O O . ASP A 1 116 ? 29.449 -16.629 -32.565 1.00 46.88 116 ASP A O 1
ATOM 919 N N . PRO A 1 117 ? 30.271 -17.570 -30.687 1.00 46.75 117 PRO A N 1
ATOM 920 C CA . PRO A 1 117 ? 31.461 -16.717 -30.564 1.00 46.75 117 PRO A CA 1
ATOM 921 C C . PRO A 1 117 ? 32.477 -16.822 -31.715 1.00 46.75 117 PRO A C 1
ATOM 923 O O . PRO A 1 117 ? 33.405 -16.017 -31.778 1.00 46.75 117 PRO A O 1
ATOM 926 N N . ARG A 1 118 ? 32.354 -17.815 -32.607 1.00 46.41 118 ARG A N 1
ATOM 927 C CA . ARG A 1 118 ? 33.309 -18.080 -33.700 1.00 46.41 118 ARG A CA 1
ATOM 928 C C . ARG A 1 118 ? 32.896 -17.491 -35.048 1.00 46.41 118 ARG A C 1
ATOM 930 O O . ARG A 1 118 ? 33.666 -17.585 -36.002 1.00 46.41 118 ARG A O 1
ATOM 937 N N . LEU A 1 119 ? 31.706 -16.896 -35.155 1.00 47.34 119 LEU A N 1
ATOM 938 C CA . LEU A 1 119 ? 31.216 -16.321 -36.409 1.00 47.34 119 LEU A CA 1
ATOM 939 C C . LEU A 1 119 ? 31.423 -14.793 -36.448 1.00 47.34 119 LEU A C 1
ATOM 941 O O . LEU A 1 119 ? 30.979 -14.090 -35.538 1.00 47.34 119 LEU A O 1
ATOM 945 N N . PRO A 1 120 ? 32.064 -14.242 -37.498 1.00 47.25 120 PRO A N 1
ATOM 946 C CA . PRO A 1 120 ? 32.212 -12.797 -37.654 1.00 47.25 120 PRO A CA 1
ATOM 947 C C . PRO A 1 120 ? 30.853 -12.128 -37.925 1.00 47.25 120 PRO A C 1
ATOM 949 O O . PRO A 1 120 ? 30.097 -12.562 -38.794 1.00 47.25 120 PRO A O 1
ATOM 952 N N . CYS A 1 121 ? 30.538 -11.053 -37.190 1.00 46.53 121 CYS A N 1
ATOM 953 C CA . CYS A 1 121 ? 29.298 -10.291 -37.379 1.00 46.53 121 CYS A CA 1
ATOM 954 C C . CYS A 1 121 ? 29.182 -9.720 -38.809 1.00 46.53 121 CYS A C 1
ATOM 956 O O . CYS A 1 121 ? 30.166 -9.185 -39.331 1.00 46.53 121 CYS A O 1
ATOM 958 N N . PRO A 1 122 ? 27.985 -9.746 -39.431 1.00 47.28 122 PRO A N 1
ATOM 959 C CA . PRO A 1 122 ? 27.774 -9.157 -40.748 1.00 47.28 122 PRO A CA 1
ATOM 960 C C . PRO A 1 122 ? 27.995 -7.628 -40.748 1.00 47.28 122 PRO A C 1
ATOM 962 O O . PRO A 1 122 ? 27.798 -6.957 -39.728 1.00 47.28 122 PRO A O 1
ATOM 965 N N . PRO A 1 123 ? 28.410 -7.045 -41.891 1.00 47.25 123 PRO A N 1
ATOM 966 C CA . PRO A 1 123 ? 28.814 -5.645 -41.976 1.00 47.25 123 PRO A CA 1
ATOM 967 C C . PRO A 1 123 ? 27.670 -4.660 -41.671 1.00 47.25 123 PRO A C 1
ATOM 969 O O . PRO A 1 123 ? 26.541 -4.799 -42.134 1.00 47.25 123 PRO A O 1
ATOM 972 N N . ARG A 1 124 ? 28.035 -3.613 -40.916 1.00 45.78 124 ARG A N 1
ATOM 973 C CA . ARG A 1 124 ? 27.267 -2.551 -40.220 1.00 45.78 124 ARG A CA 1
ATOM 974 C C . ARG A 1 124 ? 26.039 -1.889 -40.882 1.00 45.78 124 ARG A C 1
ATOM 976 O O . ARG A 1 124 ? 25.437 -1.033 -40.240 1.00 45.78 124 ARG A O 1
ATOM 983 N N . LYS A 1 125 ? 25.632 -2.193 -42.116 1.00 42.78 125 LYS A N 1
ATOM 984 C CA . LYS A 1 125 ? 24.692 -1.331 -42.869 1.00 42.78 125 LYS A CA 1
ATOM 985 C C . LYS A 1 125 ? 23.189 -1.535 -42.611 1.00 42.78 125 LYS A C 1
ATOM 987 O O . LYS A 1 125 ? 22.395 -0.866 -43.259 1.00 42.78 125 LYS A O 1
ATOM 992 N N . LEU A 1 126 ? 22.777 -2.371 -41.656 1.00 47.00 126 LEU A N 1
ATOM 993 C CA . LEU A 1 126 ? 21.347 -2.619 -41.375 1.00 47.00 126 LEU A CA 1
ATOM 994 C C . LEU A 1 126 ? 20.899 -2.352 -39.929 1.00 47.00 126 LEU A C 1
ATOM 996 O O . LEU A 1 126 ? 19.729 -2.545 -39.621 1.00 47.00 126 LEU A O 1
ATOM 1000 N N . CYS A 1 127 ? 21.776 -1.872 -39.041 1.00 44.72 127 CYS A N 1
ATOM 1001 C CA . CYS A 1 127 ? 21.403 -1.605 -37.649 1.00 44.72 127 CYS A CA 1
ATOM 1002 C C . CYS A 1 127 ? 21.616 -0.130 -37.292 1.00 44.72 127 CYS A C 1
ATOM 1004 O O . CYS A 1 127 ? 22.711 0.286 -36.914 1.00 44.72 127 CYS A O 1
ATOM 1006 N N . THR A 1 128 ? 20.549 0.663 -37.372 1.00 45.62 128 THR A N 1
ATOM 1007 C CA . THR A 1 128 ? 20.510 2.087 -36.982 1.00 45.62 128 THR A CA 1
ATOM 1008 C C . THR A 1 128 ? 20.884 2.336 -35.512 1.00 45.62 128 THR A C 1
ATOM 1010 O O . THR A 1 128 ? 21.192 3.466 -35.139 1.00 45.62 128 THR A O 1
ATOM 1013 N N . PHE A 1 129 ? 20.928 1.289 -34.680 1.00 41.47 129 PHE A N 1
ATOM 1014 C CA . PHE A 1 129 ? 21.319 1.354 -33.268 1.00 41.47 129 PHE A CA 1
ATOM 1015 C C . PHE A 1 129 ? 22.845 1.415 -33.046 1.00 41.47 129 PHE A C 1
ATOM 1017 O O . PHE A 1 129 ? 23.311 1.976 -32.056 1.00 41.47 129 PHE A O 1
ATOM 1024 N N . CYS A 1 130 ? 23.650 0.913 -33.991 1.00 41.59 130 CYS A N 1
ATOM 1025 C CA . CYS A 1 130 ? 25.102 0.773 -33.819 1.00 41.59 130 CYS A CA 1
ATOM 1026 C C . CYS A 1 130 ? 25.889 2.096 -33.974 1.00 41.59 130 CYS A C 1
ATOM 1028 O O . CYS A 1 130 ? 27.082 2.139 -33.671 1.00 41.59 130 CYS A O 1
ATOM 1030 N N . SER A 1 131 ? 25.248 3.180 -34.427 1.00 41.47 131 SER A N 1
ATOM 1031 C CA . SER A 1 131 ? 25.909 4.480 -34.642 1.00 41.47 131 SER A CA 1
ATOM 1032 C C . SER A 1 131 ? 26.007 5.346 -33.381 1.00 41.47 131 SER A C 1
ATOM 1034 O O . SER A 1 131 ? 26.810 6.271 -33.352 1.00 41.47 131 SER A O 1
ATOM 1036 N N . LYS A 1 132 ? 25.210 5.074 -32.334 1.00 46.03 132 LYS A N 1
ATOM 1037 C CA . LYS A 1 132 ? 25.177 5.901 -31.108 1.00 46.03 132 LYS A CA 1
ATOM 1038 C C . LYS A 1 132 ? 26.034 5.368 -29.953 1.00 46.03 132 LYS A C 1
ATOM 1040 O O . LYS A 1 132 ? 26.293 6.116 -29.018 1.00 46.03 132 LYS A O 1
ATOM 1045 N N . MET A 1 133 ? 26.514 4.124 -30.018 1.00 43.97 133 MET A N 1
ATOM 1046 C CA . MET A 1 133 ? 27.371 3.519 -28.986 1.00 43.97 133 MET A CA 1
ATOM 1047 C C . MET A 1 133 ? 28.817 3.360 -29.452 1.00 43.97 133 MET A C 1
ATOM 1049 O O . MET A 1 133 ? 29.363 2.260 -29.505 1.00 43.97 133 MET A O 1
ATOM 1053 N N . MET A 1 134 ? 29.468 4.471 -29.789 1.00 38.72 134 MET A N 1
ATOM 1054 C CA . MET A 1 134 ? 30.928 4.483 -29.861 1.00 38.72 134 MET A CA 1
ATOM 1055 C C . MET A 1 134 ? 31.493 4.753 -28.463 1.00 38.72 134 MET A C 1
ATOM 1057 O O . MET A 1 134 ? 31.514 5.890 -28.003 1.00 38.72 134 MET A O 1
ATOM 1061 N N . LYS A 1 135 ? 32.013 3.711 -27.805 1.00 37.56 135 LYS A N 1
ATOM 1062 C CA . LYS A 1 135 ? 33.271 3.844 -27.059 1.00 37.56 135 LYS A CA 1
ATOM 1063 C C . LYS A 1 135 ? 34.331 2.977 -27.749 1.00 37.56 135 LYS A C 1
ATOM 1065 O O . LYS A 1 135 ? 34.018 1.852 -28.142 1.00 37.56 135 LYS A O 1
ATOM 1070 N N . PRO A 1 136 ? 35.549 3.499 -27.965 1.00 45.78 136 PRO A N 1
ATOM 1071 C CA . PRO A 1 136 ? 36.568 2.834 -28.760 1.00 45.78 136 PRO A CA 1
ATOM 1072 C C . PRO A 1 136 ? 37.398 1.919 -27.862 1.00 45.78 136 PRO A C 1
ATOM 1074 O O . PRO A 1 136 ? 38.365 2.368 -27.261 1.00 45.78 136 PRO A O 1
ATOM 1077 N N . SER A 1 137 ? 37.010 0.655 -27.720 1.00 37.19 137 SER A N 1
ATOM 1078 C CA . SER A 1 137 ? 37.931 -0.448 -27.394 1.00 37.19 137 SER A CA 1
ATOM 1079 C C . SER A 1 137 ? 37.156 -1.760 -27.309 1.00 37.19 137 SER A C 1
ATOM 1081 O O . SER A 1 137 ? 36.386 -1.993 -26.390 1.00 37.19 137 SER A O 1
ATOM 1083 N N . THR A 1 138 ? 37.362 -2.573 -28.343 1.00 42.94 138 THR A N 1
ATOM 1084 C CA . THR A 1 138 ? 37.612 -4.020 -28.275 1.00 42.94 138 THR A CA 1
ATOM 1085 C C . THR A 1 138 ? 36.813 -4.887 -27.293 1.00 42.94 138 THR A C 1
ATOM 1087 O O . THR A 1 138 ? 37.005 -4.835 -26.087 1.00 42.94 138 THR A O 1
ATOM 1090 N N . GLN A 1 139 ? 36.107 -5.838 -27.918 1.00 39.84 139 GLN A N 1
ATOM 1091 C CA . GLN A 1 139 ? 35.615 -7.127 -27.421 1.00 39.84 139 GLN A CA 1
ATOM 1092 C C . GLN A 1 139 ? 34.221 -7.134 -26.782 1.00 39.84 139 GLN A C 1
ATOM 1094 O O . GLN A 1 139 ? 33.970 -6.610 -25.702 1.00 39.84 139 GLN A O 1
ATOM 1099 N N . CYS A 1 140 ? 33.310 -7.819 -27.479 1.00 36.56 140 CYS A N 1
ATOM 1100 C CA . CYS A 1 140 ? 32.091 -8.365 -26.908 1.00 36.56 140 CYS A CA 1
ATOM 1101 C C . CYS A 1 140 ? 32.500 -9.378 -25.832 1.00 36.56 140 CYS A C 1
ATOM 1103 O O . CYS A 1 140 ? 32.856 -10.509 -26.153 1.00 36.56 140 CYS A O 1
ATOM 1105 N N . LEU A 1 141 ? 32.497 -8.967 -24.565 1.00 36.69 141 LEU A N 1
ATOM 1106 C CA . LEU A 1 141 ? 32.598 -9.905 -23.455 1.00 36.69 141 LEU A CA 1
ATOM 1107 C C . LEU A 1 141 ? 31.320 -10.744 -23.446 1.00 36.69 141 LEU A C 1
ATOM 1109 O O . LEU A 1 141 ? 30.250 -10.268 -23.071 1.00 36.69 141 LEU A O 1
ATOM 1113 N N . ALA A 1 142 ? 31.444 -11.988 -23.904 1.00 38.34 142 ALA A N 1
ATOM 1114 C CA . ALA A 1 142 ? 30.497 -13.035 -23.583 1.00 38.34 142 ALA A CA 1
ATOM 1115 C C . ALA A 1 142 ? 30.518 -13.204 -22.060 1.00 38.34 142 ALA A C 1
ATOM 1117 O O . ALA A 1 142 ? 31.526 -13.624 -21.493 1.00 38.34 142 ALA A O 1
ATOM 1118 N N . SER A 1 143 ? 29.428 -12.855 -21.385 1.00 35.25 143 SER A N 1
ATOM 1119 C CA . SER A 1 143 ? 29.183 -13.350 -20.037 1.00 35.25 143 SER A CA 1
ATOM 1120 C C . SER A 1 143 ? 28.885 -14.843 -20.156 1.00 35.25 143 SER A C 1
ATOM 1122 O O . SER A 1 143 ? 27.739 -15.245 -20.349 1.00 35.25 143 SER A O 1
ATOM 1124 N N . VAL A 1 144 ? 29.948 -15.646 -20.126 1.00 36.81 144 VAL A N 1
ATOM 1125 C CA . VAL A 1 144 ? 29.880 -17.071 -19.814 1.00 36.81 144 VAL A CA 1
ATOM 1126 C C . VAL A 1 144 ? 29.494 -17.151 -18.342 1.00 36.81 144 VAL A C 1
ATOM 1128 O O . VAL A 1 144 ? 30.254 -16.732 -17.473 1.00 36.81 144 VAL A O 1
ATOM 1131 N N . THR A 1 145 ? 28.273 -17.592 -18.074 1.00 37.19 145 THR A N 1
ATOM 1132 C CA . THR A 1 145 ? 27.888 -18.122 -16.766 1.00 37.19 145 THR A CA 1
ATOM 1133 C C . THR A 1 145 ? 28.323 -19.584 -16.724 1.00 37.19 145 THR A C 1
ATOM 1135 O O . THR A 1 145 ? 27.855 -20.357 -17.564 1.00 37.19 145 THR A O 1
ATOM 1138 N N . ASP A 1 146 ? 29.220 -19.922 -15.796 1.00 32.38 146 ASP A N 1
ATOM 1139 C CA . ASP A 1 146 ? 29.317 -21.273 -15.216 1.00 32.38 146 ASP A CA 1
ATOM 1140 C C . ASP A 1 146 ? 28.097 -21.545 -14.318 1.00 32.38 146 ASP A C 1
ATOM 1142 O O . ASP A 1 146 ? 27.626 -20.581 -13.660 1.00 32.38 146 ASP A O 1
#